Protein AF-A0A2V5Y488-F1 (afdb_monomer)

Foldseek 3Di:
DVVVVVVVVVVVVVVPPPPPPVPDPPDDPDDPDDPDPPPPDPDDPPDPPDPPDPDPDPPDPPDPPPPQVVFKDKDKEWDFQADPVCRVDRHHIDIAIDMWGDDPPRDTDDDCVRHDND

Radius of gyration: 32.33 Å; Cα contacts (8 Å, |Δi|>4): 81; chains: 1; bounding box: 72×60×57 Å

Solvent-accessible surface area (backbone atoms only — not comparable to full-atom values): 8098 Å² total; per-residue (Å²): 110,72,69,61,53,51,53,54,53,52,57,62,64,65,71,71,78,75,83,76,76,76,85,64,81,78,77,74,82,76,70,87,74,74,75,79,79,76,78,89,64,83,81,72,81,78,71,77,82,73,79,84,72,85,73,84,72,80,82,69,76,85,70,77,70,61,76,62,58,78,37,54,44,82,44,78,32,79,42,53,51,71,34,86,90,48,74,91,46,83,46,48,80,47,77,45,75,39,61,33,34,63,46,86,87,90,38,73,52,62,62,63,73,50,74,45,80,119

pLDDT: mean 77.09, std 16.02, range [43.41, 97.94]

Structure (mmCIF, N/CA/C/O backbone):
data_AF-A0A2V5Y488-F1
#
_entry.id   AF-A0A2V5Y488-F1
#
loop_
_atom_site.group_PDB
_atom_site.id
_atom_site.type_symbol
_atom_site.label_atom_id
_atom_site.label_alt_id
_atom_site.label_comp_id
_atom_site.label_asym_id
_atom_site.label_entity_id
_atom_site.label_seq_id
_atom_site.pdbx_PDB_ins_code
_atom_site.Cartn_x
_atom_site.Cartn_y
_atom_site.Cartn_z
_atom_site.occupancy
_atom_site.B_iso_or_equiv
_atom_site.auth_seq_id
_atom_site.auth_comp_id
_atom_site.auth_asym_id
_atom_site.auth_atom_id
_atom_site.pdbx_PDB_model_num
ATOM 1 N N . MET A 1 1 ? 56.221 -17.894 -32.380 1.00 59.50 1 MET A N 1
ATOM 2 C CA . MET A 1 1 ? 54.788 -17.584 -32.168 1.00 59.50 1 MET A CA 1
ATOM 3 C C . MET A 1 1 ? 54.499 -17.098 -30.743 1.00 59.50 1 MET A C 1
ATOM 5 O O . MET A 1 1 ? 54.044 -15.975 -30.607 1.00 59.50 1 MET A O 1
ATOM 9 N N . LYS A 1 2 ? 54.844 -17.842 -29.674 1.00 53.16 2 LYS A N 1
ATOM 10 C CA . LYS A 1 2 ? 54.647 -17.381 -28.274 1.00 53.16 2 LYS A CA 1
ATOM 11 C C . LYS A 1 2 ? 55.415 -16.100 -27.892 1.00 53.16 2 LYS A C 1
ATOM 13 O O . LYS A 1 2 ?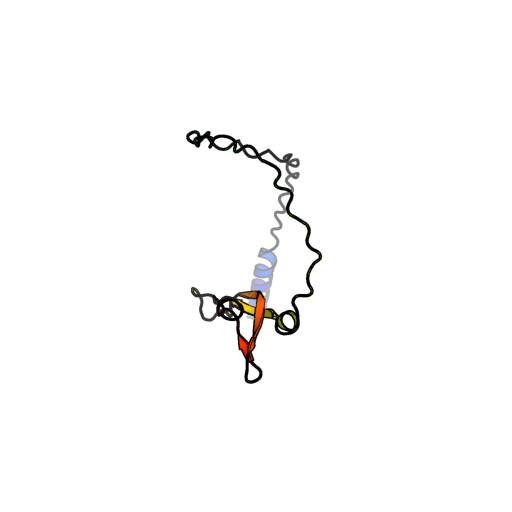 54.867 -15.247 -27.212 1.00 53.16 2 LYS A O 1
ATOM 18 N N . ARG A 1 3 ? 56.658 -15.930 -28.366 1.00 63.38 3 ARG A N 1
ATOM 19 C CA . ARG A 1 3 ? 57.483 -14.733 -28.084 1.00 63.38 3 ARG A CA 1
ATOM 20 C C . ARG A 1 3 ? 56.943 -13.457 -28.743 1.00 63.38 3 ARG A C 1
ATOM 22 O O . ARG A 1 3 ? 57.016 -12.389 -28.156 1.00 63.38 3 ARG A O 1
ATOM 29 N N . THR A 1 4 ? 56.349 -13.590 -29.926 1.00 68.88 4 THR A N 1
ATOM 30 C CA . THR A 1 4 ? 55.732 -12.488 -30.675 1.00 68.88 4 THR A CA 1
ATOM 31 C C . THR A 1 4 ? 54.446 -12.005 -29.999 1.00 68.88 4 THR A C 1
ATOM 33 O O . THR A 1 4 ? 54.214 -10.808 -29.897 1.00 68.88 4 THR A O 1
ATOM 36 N N . LEU A 1 5 ? 53.655 -12.936 -29.455 1.00 63.72 5 LEU A N 1
ATOM 37 C CA . LEU A 1 5 ? 52.435 -12.648 -28.692 1.00 63.72 5 LEU A CA 1
ATOM 38 C C . LEU A 1 5 ? 52.717 -11.907 -27.375 1.00 63.72 5 LEU A C 1
ATOM 40 O O . LEU A 1 5 ? 51.974 -11.002 -27.013 1.00 63.72 5 LEU A O 1
ATOM 44 N N . ILE A 1 6 ? 53.813 -12.245 -26.689 1.00 68.44 6 ILE A N 1
ATOM 45 C CA . ILE A 1 6 ? 54.230 -11.568 -25.450 1.00 68.44 6 ILE A CA 1
ATOM 46 C C . ILE A 1 6 ? 54.634 -10.115 -25.725 1.00 68.44 6 ILE A C 1
ATOM 48 O O . ILE A 1 6 ? 54.214 -9.223 -24.995 1.00 68.44 6 ILE A O 1
ATOM 52 N N . PHE A 1 7 ? 55.388 -9.859 -26.798 1.00 65.38 7 PHE A N 1
ATOM 53 C CA . PHE A 1 7 ? 55.781 -8.495 -27.170 1.00 65.38 7 PHE A CA 1
ATOM 54 C C . PHE A 1 7 ? 54.575 -7.610 -27.511 1.00 65.38 7 PHE A C 1
ATOM 56 O O . PHE A 1 7 ? 54.500 -6.480 -27.040 1.00 65.38 7 PHE A O 1
ATOM 63 N N . VAL A 1 8 ? 53.595 -8.137 -28.251 1.00 68.75 8 VAL A N 1
ATOM 64 C CA . VAL A 1 8 ? 52.353 -7.407 -28.567 1.00 68.75 8 VAL A CA 1
ATOM 65 C C . VAL A 1 8 ? 51.547 -7.108 -27.298 1.00 68.75 8 VAL A C 1
ATOM 67 O O . VAL A 1 8 ? 51.054 -5.996 -27.137 1.00 68.75 8 VAL A O 1
ATOM 70 N N . CYS A 1 9 ? 51.470 -8.059 -26.363 1.00 60.53 9 CYS A N 1
ATOM 71 C CA . CYS A 1 9 ? 50.750 -7.883 -25.100 1.00 60.53 9 CYS A CA 1
ATOM 72 C C . CYS A 1 9 ? 51.411 -6.829 -24.186 1.00 60.53 9 CYS A C 1
ATOM 74 O O . CYS A 1 9 ? 50.719 -6.015 -23.581 1.00 60.53 9 CYS A O 1
ATOM 76 N N . ILE 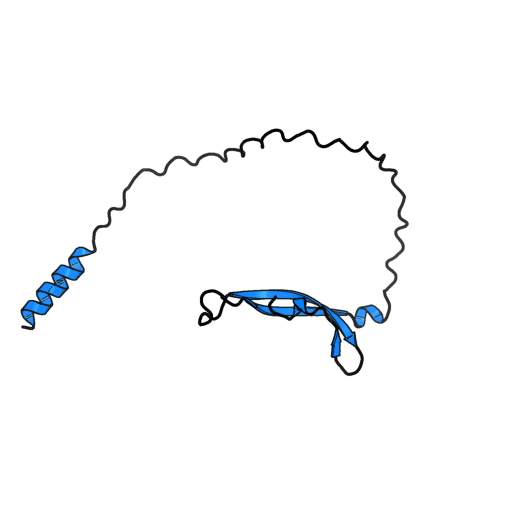A 1 10 ? 52.749 -6.786 -24.136 1.00 65.56 10 ILE A N 1
ATOM 77 C CA . ILE A 1 10 ? 53.500 -5.775 -23.370 1.00 65.56 10 ILE A CA 1
ATOM 78 C C . ILE A 1 10 ? 53.332 -4.378 -23.989 1.00 65.56 10 ILE A C 1
ATOM 80 O O . ILE A 1 10 ? 53.118 -3.413 -23.258 1.00 65.56 10 ILE A O 1
ATOM 84 N N . CYS A 1 11 ? 53.358 -4.259 -25.321 1.00 59.69 11 CYS A N 1
ATOM 85 C CA . CYS A 1 11 ? 53.128 -2.980 -26.000 1.00 59.69 11 CYS A CA 1
ATOM 86 C C . CYS A 1 11 ? 51.689 -2.460 -25.829 1.00 59.69 11 CYS A C 1
ATOM 88 O O . CYS A 1 11 ? 51.500 -1.253 -25.703 1.00 59.69 11 CYS A O 1
ATOM 90 N N . LEU A 1 12 ? 50.686 -3.346 -25.772 1.00 57.62 12 LEU A N 1
ATOM 91 C CA . LEU A 1 12 ? 49.289 -2.969 -25.510 1.00 57.62 12 LEU A CA 1
ATOM 92 C C . LEU A 1 12 ? 49.041 -2.548 -24.053 1.00 57.62 12 LEU A C 1
ATOM 94 O O . LEU A 1 12 ? 48.222 -1.667 -23.817 1.00 57.62 12 LEU A O 1
ATOM 98 N N . LEU A 1 13 ? 49.763 -3.124 -23.087 1.00 56.69 13 LEU A N 1
ATOM 99 C CA . LEU A 1 13 ? 49.649 -2.757 -21.668 1.00 56.69 13 LEU A CA 1
ATOM 100 C C . LEU A 1 13 ? 50.412 -1.469 -21.312 1.00 56.69 13 LEU A C 1
ATOM 102 O O . LEU A 1 13 ? 49.992 -0.739 -20.418 1.00 56.69 13 LEU A O 1
ATOM 106 N N . ALA A 1 14 ? 51.501 -1.152 -22.020 1.00 51.28 14 ALA A N 1
ATOM 107 C CA . ALA A 1 14 ? 52.262 0.086 -21.815 1.00 51.28 14 ALA A CA 1
ATOM 108 C C . ALA A 1 14 ? 51.588 1.336 -22.422 1.00 51.28 14 ALA A C 1
ATOM 110 O O . ALA A 1 14 ? 51.939 2.457 -22.060 1.00 51.28 14 ALA A O 1
ATOM 111 N N . GLY A 1 15 ? 50.610 1.162 -23.318 1.00 47.09 15 GLY A N 1
ATOM 112 C CA . GLY A 1 15 ? 49.903 2.260 -23.988 1.00 47.09 15 GLY A CA 1
ATOM 113 C C . GLY A 1 15 ? 48.860 2.996 -23.138 1.00 47.09 15 GLY A C 1
ATOM 114 O O . GLY A 1 15 ? 48.276 3.962 -23.619 1.00 47.09 15 GLY A O 1
ATOM 115 N N . SER A 1 16 ? 48.603 2.569 -21.896 1.00 53.09 16 SER A N 1
ATOM 116 C CA . SER A 1 16 ? 47.519 3.126 -21.065 1.00 53.09 16 SER A CA 1
ATOM 117 C C . SER A 1 16 ? 47.972 4.033 -19.920 1.00 53.09 16 SER A C 1
ATOM 119 O O . SER A 1 16 ? 47.131 4.500 -19.160 1.00 53.09 16 SER A O 1
ATOM 121 N N . MET A 1 17 ? 49.263 4.345 -19.803 1.00 58.19 17 MET A N 1
ATOM 122 C CA . MET A 1 17 ? 49.765 5.271 -18.778 1.00 58.19 17 MET A CA 1
ATOM 123 C C . MET A 1 17 ? 49.965 6.666 -19.378 1.00 58.19 17 MET A C 1
ATOM 125 O O . MET A 1 17 ? 51.082 7.150 -19.525 1.00 58.19 17 MET A O 1
ATOM 129 N N . SER A 1 18 ? 48.868 7.306 -19.778 1.00 45.00 18 SER A N 1
ATOM 130 C CA . SER A 1 18 ? 48.822 8.762 -19.952 1.00 45.00 18 SER A CA 1
ATOM 131 C C . SER A 1 18 ? 47.912 9.341 -18.882 1.00 45.00 18 SER A C 1
ATOM 133 O O . SER A 1 18 ? 46.799 9.786 -19.146 1.00 45.00 18 SER A O 1
ATOM 135 N N . ASP A 1 19 ? 48.424 9.323 -17.653 1.00 51.41 19 ASP A N 1
ATOM 136 C CA . ASP A 1 19 ? 48.038 10.266 -16.612 1.00 51.41 19 ASP A CA 1
ATOM 137 C C . ASP A 1 19 ? 48.480 11.665 -17.059 1.00 51.41 19 ASP A C 1
ATOM 139 O O . ASP A 1 19 ? 49.533 12.178 -16.685 1.00 51.41 19 ASP A O 1
ATOM 143 N N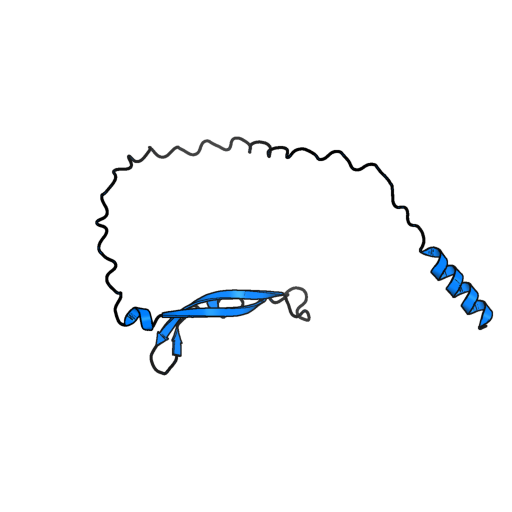 . ALA A 1 20 ? 47.665 12.304 -17.893 1.00 43.41 20 ALA A N 1
ATOM 144 C CA . ALA A 1 20 ? 47.633 13.754 -17.946 1.00 43.41 20 ALA A CA 1
ATOM 145 C C . ALA A 1 20 ? 46.668 14.226 -16.852 1.00 43.41 20 ALA A C 1
ATOM 147 O O . ALA A 1 20 ? 45.589 14.751 -17.127 1.00 43.41 20 ALA A O 1
ATOM 148 N N . GLN A 1 21 ? 47.057 14.023 -15.588 1.00 50.44 21 GLN A N 1
ATOM 149 C CA . GLN A 1 21 ? 46.526 14.820 -14.492 1.00 50.44 21 GLN A CA 1
ATOM 150 C C . GLN A 1 21 ? 46.979 16.259 -14.754 1.00 50.44 21 GLN A C 1
ATOM 152 O O . GLN A 1 21 ? 48.073 16.674 -14.371 1.00 50.44 21 GLN A O 1
ATOM 157 N N . GLN A 1 22 ? 46.147 17.002 -15.483 1.00 46.72 22 GLN A N 1
ATOM 158 C CA . GLN A 1 22 ? 46.281 18.433 -15.689 1.00 46.72 22 GLN A CA 1
ATOM 159 C C . GLN A 1 22 ? 46.229 19.091 -14.304 1.00 46.72 22 GLN A C 1
ATOM 161 O O . GLN A 1 22 ? 45.153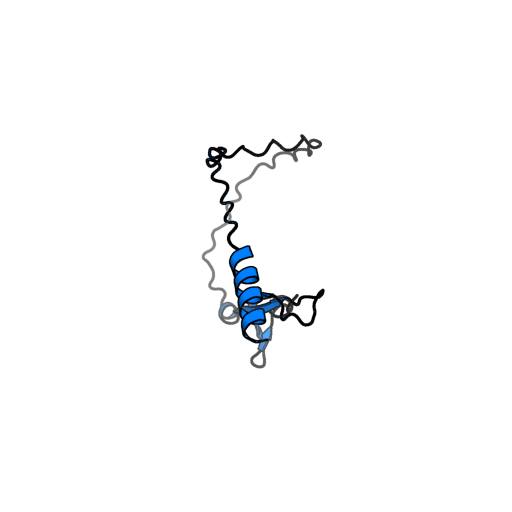 19.340 -13.764 1.00 46.72 22 GLN A O 1
ATOM 166 N N . ASN A 1 23 ? 47.392 19.338 -13.701 1.00 55.88 23 ASN A N 1
ATOM 167 C CA . ASN A 1 23 ? 47.511 20.131 -12.484 1.00 55.88 23 ASN A CA 1
ATOM 168 C C . ASN A 1 23 ? 47.264 21.603 -12.846 1.00 55.88 23 ASN A C 1
ATOM 170 O O . ASN A 1 23 ? 48.192 22.401 -12.965 1.00 55.88 23 ASN A O 1
ATOM 174 N N . ALA A 1 24 ? 46.005 21.941 -13.111 1.00 59.97 24 ALA A N 1
ATOM 175 C CA . ALA A 1 24 ? 45.542 23.314 -13.062 1.00 59.97 24 ALA A CA 1
ATOM 176 C C . ALA A 1 24 ? 45.243 23.641 -11.590 1.00 59.97 24 ALA A C 1
ATOM 178 O O . ALA A 1 24 ? 44.584 22.836 -10.925 1.00 59.97 24 ALA A O 1
ATOM 179 N N . PRO A 1 25 ? 45.699 24.788 -11.052 1.00 58.56 25 PRO A N 1
ATOM 180 C CA . PRO A 1 25 ? 45.267 25.211 -9.729 1.00 58.56 25 PRO A CA 1
ATOM 181 C C . PRO A 1 25 ? 43.739 25.298 -9.721 1.00 58.56 25 PRO A C 1
ATOM 183 O O . PRO A 1 25 ? 43.136 25.806 -10.670 1.00 58.56 25 PRO A O 1
ATOM 186 N N . ALA A 1 26 ? 43.116 24.767 -8.667 1.00 60.91 26 ALA A N 1
ATOM 187 C CA . ALA A 1 26 ? 41.672 24.827 -8.500 1.00 60.91 26 ALA A CA 1
ATOM 188 C C . ALA A 1 26 ? 41.200 26.286 -8.667 1.00 60.91 26 ALA A C 1
ATOM 190 O O . ALA A 1 26 ? 41.788 27.178 -8.045 1.00 60.91 26 ALA A O 1
ATOM 191 N N . PRO A 1 27 ? 40.172 26.564 -9.492 1.00 65.62 27 PRO A N 1
ATOM 192 C CA . PRO A 1 27 ? 39.580 27.891 -9.518 1.00 65.62 27 PRO A CA 1
ATOM 193 C C . PRO A 1 27 ? 39.094 28.227 -8.106 1.00 65.62 27 PRO A C 1
ATOM 195 O O . PRO A 1 27 ? 38.558 27.367 -7.402 1.00 65.62 27 PRO A O 1
ATOM 198 N N . SER A 1 28 ? 39.324 29.469 -7.675 1.00 72.44 28 SER A N 1
ATOM 199 C CA . SER A 1 28 ? 38.858 29.962 -6.379 1.00 72.44 28 SER A CA 1
ATOM 200 C C . SER A 1 28 ? 37.374 29.623 -6.195 1.00 72.44 28 SER A C 1
ATOM 202 O O . SER A 1 28 ? 36.622 29.717 -7.170 1.00 72.44 28 SER A O 1
ATOM 204 N N . PRO A 1 29 ? 36.924 29.234 -4.986 1.00 67.25 29 PRO A N 1
ATOM 205 C CA . PRO A 1 29 ? 35.518 28.942 -4.766 1.00 67.25 29 PRO A CA 1
ATOM 206 C C . PRO A 1 29 ? 34.700 30.177 -5.142 1.00 67.25 29 PRO A C 1
ATOM 208 O O . PRO A 1 29 ? 34.847 31.244 -4.546 1.00 67.25 29 PRO A O 1
ATOM 211 N N . ILE A 1 30 ? 33.869 30.031 -6.172 1.00 64.94 30 ILE A N 1
ATOM 212 C CA . ILE A 1 30 ? 32.866 31.023 -6.536 1.00 64.94 30 ILE A CA 1
ATOM 213 C C . ILE A 1 30 ? 31.958 31.121 -5.310 1.00 64.94 30 ILE A C 1
ATOM 215 O O . ILE A 1 30 ? 31.264 30.162 -4.972 1.00 64.94 30 ILE A O 1
ATOM 219 N N . ALA A 1 31 ? 32.014 32.250 -4.597 1.00 68.88 31 ALA A N 1
ATOM 220 C CA . ALA A 1 31 ? 31.025 32.560 -3.571 1.00 68.88 31 ALA A CA 1
ATOM 221 C C . ALA A 1 31 ? 29.631 32.339 -4.182 1.00 68.88 31 ALA A C 1
ATOM 223 O O . ALA A 1 31 ? 29.462 32.704 -5.347 1.00 68.88 31 ALA A O 1
ATOM 224 N N . PRO A 1 32 ? 28.651 31.754 -3.466 1.00 67.00 32 PRO A N 1
ATOM 225 C CA . PRO A 1 32 ? 27.329 31.509 -4.029 1.00 67.00 32 PRO A CA 1
ATOM 226 C C . PRO A 1 32 ? 26.778 32.793 -4.661 1.00 67.00 32 PRO A C 1
ATOM 228 O O . PRO A 1 32 ? 26.388 33.723 -3.956 1.00 67.00 32 PRO A O 1
ATOM 231 N N . GLN A 1 33 ? 26.793 32.875 -5.994 1.00 63.59 33 GLN A N 1
ATOM 232 C CA . GLN A 1 33 ? 26.104 33.943 -6.696 1.00 63.59 33 GLN A CA 1
ATOM 233 C C . GLN A 1 33 ? 24.621 33.685 -6.467 1.00 63.59 33 GLN A C 1
ATOM 235 O O . GLN A 1 33 ? 24.099 32.637 -6.851 1.00 63.59 33 GLN A O 1
ATOM 240 N N . ALA A 1 34 ? 23.958 34.619 -5.783 1.00 69.25 34 ALA A N 1
ATOM 241 C CA . ALA A 1 34 ? 22.511 34.604 -5.676 1.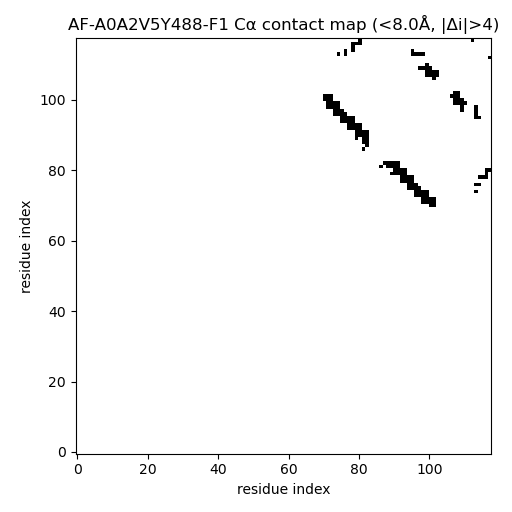00 69.25 34 ALA A CA 1
ATOM 242 C C . ALA A 1 34 ? 21.925 34.498 -7.098 1.00 69.25 34 ALA A C 1
ATOM 244 O O . ALA A 1 34 ? 22.436 35.168 -8.003 1.00 69.25 34 ALA A O 1
ATOM 245 N N . PRO A 1 35 ? 20.896 33.661 -7.322 1.00 74.00 35 PRO A N 1
ATOM 246 C CA . PRO A 1 35 ? 20.261 33.562 -8.627 1.00 74.00 35 PRO A CA 1
ATOM 247 C C . PRO A 1 35 ? 19.874 34.961 -9.127 1.00 74.00 35 PRO A C 1
ATOM 249 O O . PRO A 1 35 ? 19.405 35.772 -8.318 1.00 74.00 35 PRO A O 1
ATOM 252 N N . PRO A 1 36 ? 20.045 35.268 -10.426 1.00 72.44 36 PRO A N 1
ATOM 253 C CA . PRO A 1 36 ? 19.523 36.509 -10.973 1.00 72.44 36 PRO A CA 1
ATOM 254 C C . PRO A 1 36 ? 18.017 36.585 -10.675 1.00 72.44 36 PRO A C 1
ATOM 256 O O . PRO A 1 36 ? 17.329 35.559 -10.752 1.00 72.44 36 PRO A O 1
ATOM 259 N N . PRO A 1 37 ? 17.493 37.766 -10.303 1.00 71.56 37 PRO A N 1
ATOM 260 C CA . PRO A 1 37 ? 16.072 37.909 -10.037 1.00 71.56 37 PRO A CA 1
ATOM 261 C C . PRO A 1 37 ? 15.282 37.482 -11.284 1.00 71.56 37 PRO A C 1
ATOM 263 O O . PRO A 1 37 ? 15.683 37.818 -12.404 1.00 71.56 37 PRO A O 1
ATOM 266 N N . PRO A 1 38 ? 14.183 36.723 -11.122 1.00 74.25 38 PRO A N 1
ATOM 267 C CA . PRO A 1 38 ? 13.352 36.340 -12.252 1.00 74.25 38 PRO A CA 1
ATOM 268 C C . PRO A 1 38 ? 12.840 37.600 -12.970 1.00 74.25 38 PRO A C 1
ATOM 270 O O . PRO A 1 38 ? 12.622 38.627 -12.316 1.00 74.25 38 PRO A O 1
ATOM 273 N N . PRO A 1 39 ? 12.636 37.550 -14.300 1.00 70.31 39 PRO A N 1
ATOM 274 C CA . PRO A 1 39 ? 12.066 38.673 -15.033 1.00 70.31 39 PRO A CA 1
ATOM 275 C C . PRO A 1 39 ? 10.730 39.062 -14.400 1.00 70.31 39 PRO A C 1
ATOM 277 O O . PRO A 1 39 ? 9.939 38.192 -14.025 1.00 70.31 39 PRO A O 1
ATOM 280 N N . ALA A 1 40 ? 10.492 40.368 -14.263 1.00 68.25 40 ALA A N 1
ATOM 281 C CA . ALA A 1 40 ? 9.236 40.905 -13.761 1.00 68.25 40 ALA A CA 1
ATOM 282 C C . ALA A 1 40 ? 8.093 40.447 -14.683 1.00 68.25 40 ALA A C 1
ATOM 284 O O . ALA A 1 40 ? 7.851 41.024 -15.741 1.00 68.25 40 ALA A O 1
ATOM 285 N N . GLY A 1 41 ? 7.433 39.352 -14.305 1.00 65.62 41 GLY A N 1
ATOM 286 C CA . GLY A 1 41 ? 6.211 38.892 -14.948 1.00 65.62 41 GLY A CA 1
ATOM 287 C C . GLY A 1 41 ? 5.083 39.907 -14.742 1.00 65.62 41 GLY A C 1
ATOM 288 O O . GLY A 1 41 ? 5.180 40.760 -13.854 1.00 65.62 41 GLY A O 1
ATOM 289 N N . PRO A 1 42 ? 4.005 39.833 -15.541 1.00 70.62 42 PRO A N 1
ATOM 290 C CA . PRO A 1 42 ? 2.877 40.742 -15.402 1.00 70.62 42 PRO A CA 1
ATOM 291 C C . PRO A 1 42 ? 2.352 40.692 -13.967 1.00 70.62 42 PRO A C 1
ATOM 293 O O . PRO A 1 42 ? 2.139 39.614 -13.405 1.00 70.62 42 PRO A O 1
ATOM 296 N N . SER A 1 43 ? 2.181 41.874 -13.379 1.00 60.69 43 SER A N 1
ATOM 297 C CA . SER A 1 43 ? 1.702 42.083 -12.019 1.00 60.69 43 SER A CA 1
ATOM 298 C C . SER A 1 43 ? 0.448 41.245 -11.781 1.00 60.69 43 SER A C 1
ATOM 300 O O . SER A 1 43 ? -0.623 41.548 -12.309 1.00 60.69 43 SER A O 1
ATOM 302 N N . ARG A 1 44 ? 0.568 40.172 -10.992 1.00 58.06 44 ARG A N 1
ATOM 303 C CA . ARG A 1 44 ? -0.604 39.474 -10.461 1.00 58.06 44 ARG A CA 1
ATOM 304 C C . ARG A 1 44 ? -1.437 40.529 -9.724 1.00 58.06 44 ARG A C 1
ATOM 306 O O . ARG A 1 44 ? -0.861 41.22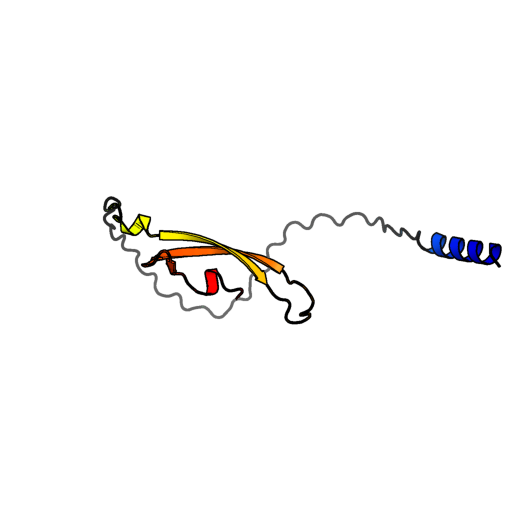7 -8.888 1.00 58.06 44 ARG A O 1
ATOM 313 N N . PRO A 1 45 ? -2.749 40.663 -9.985 1.00 57.94 45 PRO A N 1
ATOM 314 C CA . PRO A 1 45 ? -3.595 41.502 -9.154 1.00 57.94 45 PRO A CA 1
ATOM 315 C C . PRO A 1 45 ? -3.442 41.038 -7.704 1.00 57.94 45 PRO A C 1
ATOM 317 O O . PRO A 1 45 ? -3.756 39.891 -7.380 1.00 57.94 45 PRO A O 1
ATOM 320 N N . THR A 1 46 ? -2.896 41.900 -6.847 1.00 59.34 46 THR A N 1
ATOM 321 C CA . THR A 1 46 ? -2.904 41.683 -5.402 1.00 59.34 46 THR A CA 1
ATOM 322 C C . THR A 1 46 ? -4.365 41.591 -4.994 1.00 59.34 46 THR A C 1
ATOM 324 O O . THR A 1 46 ? -5.090 42.584 -5.040 1.00 59.34 46 THR A O 1
ATOM 327 N N . ALA A 1 47 ? -4.816 40.382 -4.653 1.00 67.44 47 ALA A N 1
ATOM 328 C CA . ALA A 1 47 ? -6.107 40.206 -4.011 1.00 67.44 47 ALA A CA 1
ATOM 329 C C . ALA A 1 47 ? -6.128 41.102 -2.758 1.00 67.44 47 ALA A C 1
ATOM 331 O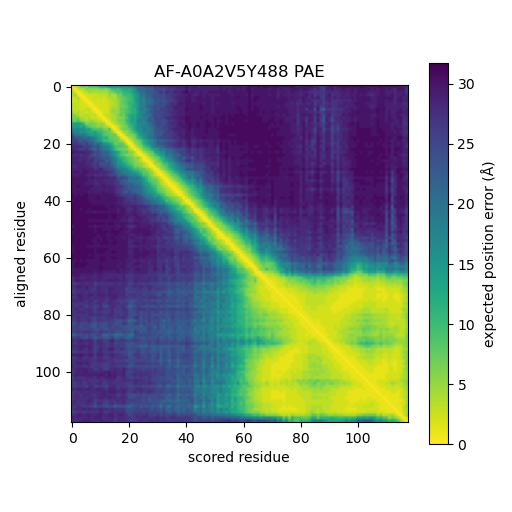 O . ALA A 1 47 ? -5.118 41.143 -2.046 1.00 67.44 47 ALA A O 1
ATOM 332 N N . PRO A 1 48 ? -7.216 41.850 -2.500 1.00 66.38 48 PRO A N 1
ATOM 333 C CA . PRO A 1 48 ? -7.294 42.724 -1.337 1.00 66.38 48 PRO A CA 1
ATOM 334 C C . PRO A 1 48 ? -6.962 41.920 -0.081 1.00 66.38 48 PRO A C 1
ATOM 336 O O . PRO A 1 48 ? -7.448 40.799 0.089 1.00 66.38 48 PRO A O 1
ATOM 339 N N . ALA A 1 49 ? -6.092 42.482 0.760 1.00 68.56 49 ALA A N 1
ATOM 340 C CA . ALA A 1 49 ? -5.669 41.867 2.006 1.00 68.56 49 ALA A CA 1
ATOM 341 C C . ALA A 1 49 ? -6.914 41.526 2.832 1.00 68.56 49 ALA A C 1
ATOM 343 O O . ALA A 1 49 ? -7.603 42.413 3.336 1.00 68.56 49 ALA A O 1
ATOM 344 N N . GLN A 1 50 ? -7.235 40.236 2.926 1.00 68.94 50 GLN A N 1
ATOM 345 C CA . GLN A 1 50 ? -8.294 39.780 3.809 1.00 68.94 50 GLN A CA 1
ATOM 346 C C . GLN A 1 50 ? -7.834 40.083 5.234 1.00 68.94 50 GLN A C 1
ATOM 348 O O . GLN A 1 50 ? -6.773 39.623 5.657 1.00 68.94 50 GLN A O 1
ATOM 353 N N . ALA A 1 51 ? -8.602 40.902 5.953 1.00 73.44 51 ALA A N 1
ATOM 354 C CA . ALA A 1 51 ? -8.361 41.146 7.364 1.00 73.44 51 ALA A CA 1
ATOM 355 C C . ALA A 1 51 ? -8.424 39.796 8.092 1.00 73.44 51 ALA A C 1
ATOM 357 O O . ALA A 1 51 ? -9.470 39.148 8.124 1.00 73.44 51 ALA A O 1
ATOM 358 N N . VAL A 1 52 ? -7.288 39.353 8.633 1.00 65.88 52 VAL A N 1
ATOM 359 C CA . VAL A 1 52 ? -7.201 38.137 9.442 1.00 65.88 52 VAL A CA 1
ATOM 360 C C . VAL A 1 52 ? -7.904 38.435 10.761 1.00 65.88 52 VAL A C 1
ATOM 362 O O . VAL A 1 52 ? -7.297 38.943 11.698 1.00 65.88 52 VAL A O 1
ATOM 365 N N . VAL A 1 53 ? -9.210 38.182 10.819 1.00 74.81 53 VAL A N 1
ATOM 366 C CA . VAL A 1 53 ? -9.957 38.185 12.077 1.00 74.81 53 VAL A CA 1
ATOM 367 C C . VAL A 1 53 ? -9.558 36.907 12.817 1.00 74.81 53 VAL A C 1
ATOM 369 O O . VAL A 1 53 ? -9.829 35.817 12.304 1.00 74.81 53 VAL A O 1
ATOM 372 N N . PRO A 1 54 ? -8.896 36.983 13.986 1.00 72.06 54 PRO A N 1
ATOM 373 C CA . PRO A 1 54 ? -8.563 35.794 14.748 1.00 72.06 54 PRO A CA 1
ATOM 374 C C . PRO A 1 54 ? -9.857 35.246 15.348 1.00 72.06 54 PRO A C 1
ATOM 376 O O . PRO A 1 54 ? -10.333 35.715 16.378 1.00 72.06 54 PRO A O 1
ATOM 379 N N . VAL A 1 55 ? -10.457 34.267 14.674 1.00 75.00 55 VAL A N 1
ATOM 380 C CA . VAL A 1 55 ? -11.542 33.468 15.241 1.00 75.00 55 VAL A CA 1
ATOM 381 C C . VAL A 1 55 ? -10.917 32.594 16.329 1.00 75.00 55 VAL A C 1
ATOM 383 O O . VAL A 1 55 ? -10.053 31.773 16.006 1.00 75.00 55 VAL A O 1
ATOM 386 N N . PRO A 1 56 ? -11.302 32.740 17.611 1.00 75.06 56 PRO A N 1
ATOM 387 C CA . PRO A 1 56 ? -10.847 31.834 18.652 1.00 75.06 56 PRO A CA 1
ATOM 388 C C . PRO A 1 56 ? -11.423 30.455 18.338 1.00 75.06 56 PRO A C 1
ATOM 390 O O . PRO A 1 56 ? -12.620 30.227 18.497 1.00 75.06 56 PRO A O 1
ATOM 393 N N . VAL A 1 57 ? -10.593 29.540 17.838 1.00 74.25 57 VAL A N 1
ATOM 394 C CA . VAL A 1 57 ? -10.985 28.138 17.686 1.00 74.25 57 VAL A CA 1
ATOM 395 C C . VAL A 1 57 ? -10.999 27.549 19.095 1.00 74.25 57 VAL A C 1
ATOM 397 O O . VAL A 1 57 ? -9.945 27.531 19.736 1.00 74.25 57 VAL A O 1
ATOM 400 N N . PRO A 1 58 ? -12.148 27.089 19.625 1.00 72.44 58 PRO A N 1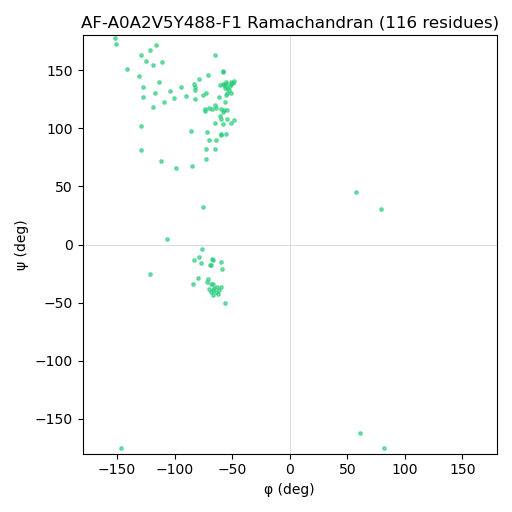
ATOM 401 C CA . PRO A 1 58 ? -12.163 26.420 20.914 1.00 72.44 58 PRO A CA 1
ATOM 402 C C . PRO A 1 58 ? -11.264 25.185 20.818 1.00 72.44 58 PRO A C 1
ATOM 404 O O . PRO A 1 58 ? -11.539 24.273 20.036 1.00 72.44 58 PRO A O 1
ATOM 407 N N . ILE A 1 59 ? -10.177 25.158 21.593 1.00 69.00 59 ILE A N 1
ATOM 408 C CA . ILE A 1 59 ? -9.325 23.975 21.736 1.00 69.00 59 ILE A CA 1
ATOM 409 C C . ILE A 1 59 ? -10.120 22.984 22.586 1.00 69.00 59 ILE A C 1
ATOM 411 O O . ILE A 1 59 ? -9.996 22.929 23.809 1.00 69.00 59 ILE A O 1
ATOM 415 N N . ALA A 1 60 ? -11.023 22.251 21.937 1.00 70.81 60 ALA A N 1
ATOM 416 C CA . ALA A 1 60 ? -11.694 21.127 22.560 1.00 70.81 60 ALA A CA 1
ATOM 417 C C . ALA A 1 60 ? -10.623 20.097 22.965 1.00 70.81 60 ALA A C 1
ATOM 419 O O . ALA A 1 60 ? -9.711 19.835 22.172 1.00 70.81 60 ALA A O 1
ATOM 420 N N . PRO A 1 61 ? -10.711 19.495 24.166 1.00 73.69 61 PRO A N 1
ATOM 421 C CA . PRO A 1 61 ? -9.849 18.379 24.528 1.00 73.69 61 PRO A CA 1
ATOM 422 C C . PRO A 1 61 ? -9.907 17.321 23.418 1.00 73.69 61 PRO A C 1
ATOM 424 O O . PRO A 1 61 ? -11.010 17.060 22.922 1.00 73.69 61 PRO A O 1
ATOM 427 N N . PRO A 1 62 ? -8.778 16.704 23.016 1.00 73.19 62 PRO A N 1
ATOM 428 C CA . PRO A 1 62 ? -8.800 15.643 22.023 1.00 73.19 62 PRO A CA 1
ATOM 429 C C . PRO A 1 62 ? -9.710 14.535 22.547 1.00 73.19 62 PRO A C 1
ATOM 431 O O . PRO A 1 62 ? -9.359 13.802 23.474 1.00 73.19 62 PRO A O 1
ATOM 434 N N . LYS A 1 63 ? -10.923 14.443 22.000 1.00 74.31 63 LYS A N 1
ATOM 435 C CA . LYS A 1 63 ? -11.829 13.351 22.326 1.00 74.31 63 LYS A CA 1
ATOM 436 C C . LYS A 1 63 ? -11.108 12.078 21.878 1.00 74.31 63 LYS A C 1
ATOM 438 O O . LYS A 1 63 ? -10.676 12.028 20.728 1.00 74.31 63 LYS A O 1
ATOM 443 N N . PRO A 1 64 ? -10.938 11.054 22.729 1.00 71.69 64 PRO A N 1
ATOM 444 C CA . PRO A 1 64 ? -10.382 9.794 22.256 1.00 71.69 64 PRO A CA 1
ATOM 445 C C . PRO A 1 64 ? -11.275 9.303 21.108 1.00 71.69 64 PRO A C 1
ATOM 447 O O . PRO A 1 64 ? -12.484 9.164 21.310 1.00 71.69 64 PRO A O 1
ATOM 450 N N . ASN A 1 65 ? -10.730 9.073 19.901 1.00 67.69 65 ASN A N 1
ATOM 451 C CA . ASN A 1 65 ? -11.550 8.760 18.713 1.00 67.69 65 ASN A CA 1
ATOM 452 C C . ASN A 1 65 ? -12.086 7.306 18.731 1.00 67.69 65 ASN A C 1
ATOM 454 O O . ASN A 1 65 ? -12.266 6.677 17.689 1.00 67.69 65 ASN A O 1
ATOM 458 N N . GLY A 1 66 ? -12.358 6.775 19.927 1.00 78.38 66 GLY A N 1
ATOM 459 C CA . GLY A 1 66 ? -13.051 5.520 20.168 1.00 78.38 66 GLY A CA 1
ATOM 460 C C . GLY A 1 66 ? -12.360 4.282 19.581 1.00 78.38 66 GLY A C 1
ATOM 461 O O . GLY A 1 66 ? -11.176 4.308 19.237 1.00 78.38 66 GLY A O 1
ATOM 462 N N . PRO A 1 67 ? -13.107 3.173 19.442 1.00 81.75 67 PRO A N 1
ATOM 463 C CA . PRO A 1 67 ? -12.622 1.928 18.840 1.00 81.75 67 PRO A CA 1
ATOM 464 C C . PRO A 1 67 ? -12.125 2.081 17.394 1.00 81.75 67 PRO A C 1
ATOM 466 O O . PRO A 1 67 ? -11.334 1.264 16.933 1.00 81.75 67 PRO A O 1
ATOM 469 N N . VAL A 1 68 ? -12.548 3.138 16.690 1.00 84.88 68 VAL A N 1
ATOM 470 C CA . VAL A 1 68 ? -12.210 3.390 15.281 1.00 84.88 68 VAL A CA 1
ATOM 471 C C . VAL A 1 68 ? -10.709 3.596 15.088 1.00 84.88 68 VAL A C 1
ATOM 473 O O . VAL A 1 68 ? -10.155 3.092 14.115 1.00 84.88 68 VAL A O 1
ATOM 476 N N . GLN A 1 69 ? -10.009 4.241 16.029 1.00 86.75 69 GLN A N 1
ATOM 477 C CA . GLN A 1 69 ? -8.553 4.432 15.910 1.00 86.75 69 GLN A CA 1
ATOM 478 C C . GLN A 1 69 ? -7.799 3.105 15.832 1.00 86.75 69 GLN A C 1
ATOM 480 O O . GLN A 1 69 ? -6.830 2.995 15.091 1.00 86.75 69 GLN A O 1
ATOM 485 N N . LYS A 1 70 ? -8.268 2.086 16.564 1.00 89.75 70 LYS A N 1
ATOM 486 C CA . LYS A 1 70 ? -7.644 0.755 16.587 1.00 89.75 70 LYS A CA 1
ATOM 487 C C . LYS A 1 70 ? -7.800 0.006 15.262 1.00 89.75 70 LYS A C 1
ATOM 489 O O . LYS A 1 70 ? -7.088 -0.962 15.033 1.00 89.75 70 LYS A O 1
ATOM 494 N N . SER A 1 71 ? -8.734 0.437 14.411 1.00 93.38 71 SER A N 1
ATOM 495 C CA . SER A 1 71 ? -8.946 -0.137 13.080 1.00 93.38 71 SER A CA 1
ATOM 496 C C . SER A 1 71 ? -7.995 0.427 12.021 1.00 93.38 71 SER A C 1
ATOM 498 O O . SER A 1 71 ? -7.900 -0.155 10.944 1.00 93.38 71 SER A O 1
ATOM 500 N N . LEU A 1 72 ? -7.290 1.528 12.310 1.00 94.44 72 LEU A N 1
ATOM 501 C CA . LEU A 1 72 ? -6.370 2.176 11.378 1.00 94.44 72 LEU A CA 1
ATOM 502 C C . LEU A 1 72 ? -5.000 1.503 11.404 1.00 94.44 72 LEU A C 1
ATOM 504 O O . LEU A 1 72 ? -4.456 1.203 12.466 1.00 94.44 72 LEU A O 1
ATOM 508 N N . VAL A 1 73 ? -4.413 1.326 10.225 1.00 96.38 73 VAL A N 1
ATOM 509 C CA . VAL A 1 73 ? -3.088 0.727 10.062 1.00 96.38 73 VAL A CA 1
ATOM 510 C C . VAL A 1 73 ? -2.208 1.584 9.158 1.00 96.38 73 VAL A C 1
ATOM 512 O O . VAL A 1 73 ? -2.675 2.188 8.190 1.00 96.38 73 VAL A O 1
ATOM 515 N N . ARG A 1 74 ? -0.908 1.614 9.465 1.00 97.06 74 ARG A N 1
ATOM 516 C CA . ARG A 1 74 ? 0.123 2.166 8.581 1.00 97.06 74 ARG A CA 1
ATOM 517 C C . ARG A 1 74 ? 0.650 1.055 7.682 1.00 97.06 74 ARG A C 1
ATOM 519 O O . ARG A 1 74 ? 1.099 0.022 8.171 1.00 97.06 74 ARG A O 1
ATOM 526 N N . ILE A 1 75 ? 0.658 1.305 6.382 1.00 97.19 75 ILE A N 1
ATOM 527 C CA . ILE A 1 75 ? 1.164 0.388 5.363 1.00 97.19 75 ILE A CA 1
ATOM 528 C C . ILE A 1 75 ? 2.532 0.897 4.910 1.00 97.19 75 ILE A C 1
ATOM 530 O O . ILE A 1 75 ? 2.695 2.086 4.643 1.00 97.19 75 ILE A O 1
ATOM 534 N N . THR A 1 76 ? 3.520 0.005 4.847 1.00 96.69 76 THR A N 1
ATOM 535 C CA . THR A 1 76 ? 4.827 0.276 4.230 1.00 96.69 76 THR A CA 1
ATOM 536 C C . THR A 1 76 ? 4.993 -0.697 3.074 1.00 96.69 76 THR A C 1
ATOM 538 O O . THR A 1 76 ? 4.977 -1.905 3.296 1.00 96.69 76 THR A O 1
ATOM 541 N N . ALA A 1 77 ? 5.119 -0.174 1.859 1.00 95.00 77 ALA A N 1
ATOM 542 C CA . ALA A 1 77 ? 5.229 -0.964 0.640 1.00 95.00 77 ALA A CA 1
ATOM 543 C C . ALA A 1 77 ? 6.613 -0.772 0.020 1.00 95.00 77 ALA A C 1
ATOM 545 O O . ALA A 1 77 ? 7.135 0.341 0.000 1.00 95.00 77 ALA A O 1
ATOM 546 N N . THR A 1 78 ? 7.200 -1.851 -0.486 1.00 94.75 78 THR A N 1
ATOM 547 C CA . THR A 1 78 ? 8.402 -1.803 -1.325 1.00 94.75 78 THR A CA 1
ATOM 548 C C . THR A 1 78 ? 7.967 -2.164 -2.738 1.00 94.75 78 THR A C 1
ATOM 550 O O . THR A 1 78 ? 7.385 -3.230 -2.934 1.00 94.75 78 THR A O 1
ATOM 553 N N . SER A 1 79 ? 8.219 -1.281 -3.697 1.00 93.25 79 SER A N 1
ATOM 554 C CA . SER A 1 79 ? 7.866 -1.448 -5.108 1.00 93.25 79 SER A CA 1
ATOM 555 C C . SER A 1 79 ? 9.116 -1.383 -5.983 1.00 93.25 79 SER A C 1
ATOM 557 O O . SER A 1 79 ? 10.197 -1.019 -5.516 1.00 93.25 79 SER A O 1
ATOM 559 N N . VAL A 1 80 ? 8.982 -1.773 -7.248 1.00 93.31 80 VAL A N 1
ATOM 560 C CA . VAL A 1 80 ? 10.077 -1.759 -8.221 1.00 93.31 80 VAL A CA 1
ATOM 561 C C . VAL A 1 80 ? 9.612 -1.041 -9.478 1.00 93.31 80 VAL A C 1
ATOM 563 O O . VAL A 1 80 ? 8.902 -1.637 -10.277 1.00 93.31 80 VAL A O 1
ATOM 566 N N . GLU A 1 81 ? 10.011 0.213 -9.656 1.00 91.69 81 GLU A N 1
ATOM 567 C CA . GLU A 1 81 ? 9.631 1.036 -10.807 1.00 91.69 81 GLU A CA 1
ATOM 568 C C . GLU A 1 81 ? 10.195 0.426 -12.102 1.00 91.69 81 GLU A C 1
ATOM 570 O O . GLU A 1 81 ? 11.422 0.317 -12.222 1.00 91.69 81 GLU A O 1
ATOM 575 N N . PRO A 1 82 ? 9.354 -0.002 -13.059 1.00 91.19 82 PRO A N 1
ATOM 576 C CA . PRO A 1 82 ? 9.798 -0.754 -14.221 1.00 91.19 82 PRO A CA 1
ATOM 577 C C . PRO A 1 82 ? 10.425 0.168 -15.272 1.00 91.19 82 PRO A C 1
ATOM 579 O O . PRO A 1 82 ? 9.955 1.275 -15.531 1.00 91.19 82 PRO A O 1
ATOM 582 N N . ASP A 1 83 ? 11.476 -0.311 -15.938 1.00 92.56 83 ASP A N 1
ATOM 583 C CA . ASP A 1 83 ? 12.081 0.406 -17.060 1.00 92.56 83 ASP A CA 1
ATOM 584 C C . ASP A 1 83 ? 11.344 0.071 -18.363 1.00 92.56 83 ASP A C 1
ATOM 586 O O . ASP A 1 83 ? 11.598 -0.944 -19.014 1.00 92.56 83 ASP A O 1
ATOM 590 N N . TYR A 1 84 ? 10.424 0.946 -18.770 1.00 93.06 84 TYR A N 1
ATOM 591 C CA . TYR A 1 84 ? 9.656 0.756 -20.003 1.00 93.06 84 TYR A CA 1
ATOM 592 C C . TYR A 1 84 ? 10.496 0.872 -21.286 1.00 93.06 84 TYR A C 1
ATOM 594 O O . TYR A 1 84 ? 10.045 0.428 -22.343 1.00 93.06 84 TYR A O 1
ATOM 602 N N . LYS A 1 85 ? 11.699 1.462 -21.233 1.00 95.94 85 LYS A N 1
ATOM 603 C CA . LYS A 1 85 ? 12.592 1.555 -22.402 1.00 95.94 85 LYS A CA 1
ATOM 604 C C . LYS A 1 85 ? 13.424 0.289 -22.577 1.00 95.94 85 LYS A C 1
ATOM 606 O O . LYS A 1 85 ? 13.705 -0.097 -23.711 1.00 95.94 85 LYS A O 1
ATOM 611 N N . ALA A 1 86 ? 13.809 -0.342 -21.473 1.00 97.06 86 ALA A N 1
ATOM 612 C CA . ALA A 1 86 ? 14.565 -1.587 -21.447 1.00 97.06 86 ALA A CA 1
ATOM 613 C C . ALA A 1 86 ? 13.870 -2.600 -20.516 1.00 97.06 86 ALA A C 1
ATOM 615 O O . ALA A 1 86 ? 14.302 -2.777 -19.381 1.00 97.06 86 ALA A O 1
ATOM 616 N N . PRO A 1 87 ? 12.821 -3.310 -20.977 1.00 94.62 87 PRO A N 1
ATOM 617 C CA . PRO A 1 87 ? 11.963 -4.141 -20.119 1.00 94.62 87 PRO A CA 1
ATOM 618 C C . PRO A 1 87 ? 12.655 -5.381 -19.532 1.00 94.62 87 PRO A C 1
ATOM 620 O O . PRO A 1 87 ? 12.117 -6.033 -18.644 1.00 94.62 87 PRO A O 1
ATOM 623 N N . TRP A 1 88 ? 13.842 -5.729 -20.034 1.00 95.69 88 TRP A N 1
ATOM 624 C CA . TRP A 1 88 ? 14.706 -6.757 -19.446 1.00 95.69 88 TRP A CA 1
ATOM 625 C C . TRP A 1 88 ? 15.490 -6.253 -18.226 1.00 95.69 88 TRP A C 1
ATOM 627 O O . TRP A 1 88 ? 16.130 -7.049 -17.541 1.00 95.69 88 TRP A O 1
ATOM 637 N N . ASN A 1 89 ? 15.484 -4.944 -17.969 1.00 95.56 89 ASN A N 1
ATOM 638 C CA . ASN A 1 89 ? 16.071 -4.350 -16.781 1.00 95.56 89 ASN A CA 1
ATOM 639 C C . ASN A 1 89 ? 15.081 -4.454 -15.615 1.00 95.56 89 ASN A C 1
ATOM 641 O O . ASN A 1 89 ? 13.898 -4.151 -15.756 1.00 95.56 89 ASN A O 1
ATOM 645 N N . SER A 1 90 ? 15.578 -4.841 -14.443 1.00 88.25 90 SER A N 1
ATOM 646 C CA . SER A 1 90 ? 14.748 -5.070 -13.259 1.00 88.25 90 SER A CA 1
ATOM 647 C C . SER A 1 90 ? 14.094 -3.803 -12.706 1.00 88.25 90 SER A C 1
ATOM 649 O O . SER A 1 90 ? 13.200 -3.930 -11.882 1.00 88.25 90 SER A O 1
ATOM 651 N N . GLY A 1 91 ? 14.508 -2.605 -13.133 1.00 91.94 91 GLY A N 1
ATOM 652 C CA . GLY A 1 91 ? 13.942 -1.345 -12.652 1.00 91.94 91 GLY A CA 1
ATOM 653 C C . GLY A 1 91 ? 14.519 -0.865 -11.313 1.00 91.94 91 GLY A C 1
ATOM 654 O O . GLY A 1 91 ? 15.479 -1.432 -10.783 1.00 91.94 91 GLY A O 1
ATOM 655 N N . GLY A 1 92 ? 13.963 0.222 -10.774 1.00 92.00 92 GLY A N 1
ATOM 656 C CA . GLY A 1 92 ? 14.437 0.863 -9.541 1.00 92.00 92 GLY A CA 1
ATOM 657 C C . GLY A 1 92 ? 13.602 0.495 -8.312 1.00 92.00 92 GLY A C 1
ATOM 658 O O . GLY A 1 92 ? 12.398 0.716 -8.300 1.00 92.00 92 GLY A O 1
ATOM 659 N N . ILE A 1 93 ? 14.223 0.003 -7.235 1.00 93.31 93 ILE A N 1
ATOM 660 C CA . ILE A 1 93 ? 13.509 -0.311 -5.981 1.00 93.31 93 ILE A CA 1
ATOM 661 C C . ILE A 1 93 ? 13.171 0.975 -5.226 1.00 93.31 93 ILE A C 1
ATOM 663 O O . ILE A 1 93 ? 14.065 1.768 -4.936 1.00 93.31 93 ILE A O 1
ATOM 667 N N . GLN A 1 94 ? 11.907 1.144 -4.842 1.00 92.75 94 GLN A N 1
ATOM 668 C CA . GLN A 1 94 ? 11.406 2.281 -4.069 1.00 92.75 94 GLN A CA 1
ATOM 669 C C . GLN A 1 94 ? 10.592 1.812 -2.857 1.00 92.75 94 GLN A C 1
ATOM 671 O O . GLN A 1 94 ? 10.166 0.658 -2.767 1.00 92.75 94 GLN A O 1
ATOM 676 N N . ARG A 1 95 ? 10.380 2.714 -1.892 1.00 94.12 95 ARG A N 1
ATOM 677 C CA . ARG A 1 95 ? 9.552 2.455 -0.707 1.00 94.12 95 ARG A CA 1
ATOM 678 C C . ARG A 1 95 ? 8.498 3.544 -0.538 1.00 94.12 95 ARG A C 1
ATOM 680 O O . ARG A 1 95 ? 8.836 4.719 -0.446 1.00 94.12 95 ARG A O 1
ATOM 687 N N . GLY A 1 96 ? 7.241 3.128 -0.417 1.00 93.00 96 GLY A N 1
ATOM 688 C CA . GLY A 1 96 ? 6.087 3.980 -0.150 1.00 93.00 96 GLY A CA 1
ATOM 689 C C . GLY A 1 96 ? 5.496 3.751 1.242 1.00 93.00 96 GLY A C 1
ATOM 690 O O . GLY A 1 96 ? 5.666 2.694 1.858 1.00 93.00 96 GLY A O 1
ATOM 691 N N . VAL A 1 97 ? 4.783 4.759 1.743 1.00 96.56 97 VAL A N 1
ATOM 692 C CA . VAL A 1 97 ? 4.011 4.686 2.989 1.00 96.56 97 VAL A CA 1
ATOM 693 C C . VAL A 1 97 ? 2.589 5.147 2.706 1.00 96.56 97 VAL A C 1
ATOM 695 O O . VAL A 1 97 ? 2.389 6.173 2.063 1.00 96.56 97 VAL A O 1
ATOM 698 N N . GLY A 1 98 ? 1.610 4.419 3.232 1.00 95.88 98 GLY A N 1
ATOM 699 C CA . GLY A 1 98 ? 0.202 4.783 3.139 1.00 95.88 98 GLY A CA 1
ATOM 700 C C . GLY A 1 98 ? -0.589 4.367 4.370 1.00 95.88 98 GLY A C 1
ATOM 701 O O . GLY A 1 98 ? -0.044 3.866 5.357 1.00 95.88 98 GLY A O 1
ATOM 702 N N . ALA A 1 99 ? -1.894 4.585 4.303 1.00 97.06 99 ALA A N 1
ATOM 703 C CA . ALA A 1 99 ? -2.830 4.225 5.355 1.00 97.06 99 ALA A CA 1
ATOM 704 C C . ALA A 1 99 ? -3.853 3.211 4.840 1.00 97.06 99 ALA A C 1
ATOM 706 O O . ALA A 1 99 ? -4.157 3.150 3.646 1.00 97.06 99 ALA A O 1
ATOM 707 N N . GLY A 1 100 ? -4.404 2.434 5.759 1.00 96.94 100 GLY A N 1
ATOM 708 C CA . GLY A 1 100 ? -5.546 1.570 5.504 1.00 96.94 100 GLY A CA 1
ATOM 709 C C . GLY A 1 100 ? -6.352 1.359 6.774 1.00 96.94 100 GLY A C 1
ATOM 710 O O . GLY A 1 100 ? -5.986 1.847 7.847 1.00 96.94 100 GLY A O 1
ATOM 711 N N . PHE A 1 101 ? -7.444 0.616 6.655 1.00 97.25 101 PHE A N 1
ATOM 712 C CA . PHE A 1 101 ? -8.252 0.232 7.805 1.00 97.25 101 PHE A CA 1
ATOM 713 C C . PHE A 1 101 ? -8.783 -1.193 7.687 1.00 97.25 101 PHE A C 1
ATOM 715 O O . PHE A 1 101 ? -8.980 -1.713 6.586 1.00 97.25 101 PHE A O 1
ATOM 722 N N . VAL A 1 102 ? -8.985 -1.834 8.836 1.00 96.31 102 VAL A N 1
ATOM 723 C CA . VAL A 1 102 ? -9.466 -3.216 8.924 1.00 96.31 102 VAL A CA 1
ATOM 724 C C . VAL A 1 102 ? -10.948 -3.284 8.551 1.00 96.31 102 VAL A C 1
ATOM 726 O O . VAL A 1 102 ? -11.772 -2.545 9.087 1.00 96.31 102 VAL A O 1
ATOM 729 N N . ILE A 1 103 ? -11.287 -4.208 7.656 1.00 96.00 103 ILE A N 1
ATOM 730 C CA . ILE A 1 103 ? -12.656 -4.555 7.263 1.00 96.00 103 ILE A CA 1
ATOM 731 C C . ILE A 1 103 ? -12.962 -6.011 7.645 1.00 96.00 103 ILE A C 1
ATOM 733 O O . ILE A 1 103 ? -12.085 -6.776 8.055 1.00 96.00 103 ILE A O 1
ATOM 737 N N . SER A 1 104 ? -14.225 -6.415 7.501 1.00 96.75 104 SER A N 1
ATOM 738 C CA . SER A 1 104 ? -14.657 -7.778 7.812 1.00 96.75 104 SER A CA 1
ATOM 739 C C . SER A 1 104 ? -13.892 -8.840 7.008 1.00 96.75 104 SER A C 1
ATOM 741 O O . SER A 1 104 ? -13.481 -8.628 5.859 1.00 96.75 104 SER A O 1
ATOM 743 N N . GLY A 1 105 ? -13.724 -10.015 7.622 1.00 97.19 105 GLY A N 1
ATOM 744 C CA . GLY A 1 105 ? -13.032 -11.150 7.008 1.00 97.19 105 GLY A CA 1
ATOM 745 C C . GLY A 1 105 ? -11.505 -11.059 7.056 1.00 97.19 105 GLY A C 1
ATOM 746 O O . GLY A 1 105 ? -10.860 -11.568 6.150 1.00 97.19 105 GLY A O 1
ATOM 747 N N . ASN A 1 106 ? -10.937 -10.413 8.083 1.00 95.94 106 ASN A N 1
ATOM 748 C CA . ASN A 1 106 ? -9.486 -10.305 8.298 1.00 95.94 106 ASN A CA 1
ATOM 749 C C . ASN A 1 106 ? -8.743 -9.652 7.112 1.00 95.94 106 ASN A C 1
ATOM 751 O O . ASN A 1 106 ? -7.716 -10.147 6.648 1.00 95.94 106 ASN A O 1
ATOM 755 N N . ARG A 1 107 ? -9.296 -8.548 6.594 1.00 97.44 107 ARG A N 1
ATOM 756 C CA . ARG A 1 107 ? -8.775 -7.809 5.432 1.00 97.44 107 ARG A CA 1
ATOM 757 C C . ARG A 1 107 ? -8.535 -6.344 5.776 1.00 97.44 107 ARG A C 1
ATOM 759 O O . ARG A 1 107 ? -9.150 -5.812 6.695 1.00 97.44 107 ARG A O 1
ATOM 766 N N . ILE A 1 108 ? -7.676 -5.690 4.998 1.00 97.81 108 ILE A N 1
ATOM 767 C CA . ILE A 1 108 ? -7.394 -4.253 5.086 1.00 97.81 108 ILE A CA 1
ATOM 768 C C . ILE A 1 108 ? -7.810 -3.601 3.767 1.00 97.81 108 ILE A C 1
ATOM 770 O O . ILE A 1 108 ? -7.425 -4.082 2.702 1.00 97.81 108 ILE A O 1
ATOM 774 N N . LEU A 1 109 ? -8.576 -2.511 3.836 1.00 97.94 109 LEU A N 1
ATOM 775 C CA . LEU A 1 109 ? -8.873 -1.662 2.682 1.00 97.94 109 LEU A CA 1
ATOM 776 C C . LEU A 1 109 ? -7.873 -0.498 2.619 1.00 97.94 109 LEU A C 1
ATOM 778 O O . LEU A 1 109 ? -7.588 0.137 3.636 1.00 97.94 109 LEU A O 1
ATOM 782 N N . THR A 1 110 ? -7.350 -0.215 1.426 1.00 97.94 110 THR A N 1
ATOM 783 C CA . THR A 1 110 ? -6.437 0.904 1.145 1.00 97.94 110 THR A CA 1
ATOM 784 C C . THR A 1 110 ? -6.601 1.375 -0.303 1.00 97.94 110 THR A C 1
ATOM 786 O O . THR A 1 110 ? -7.307 0.745 -1.092 1.00 97.94 110 THR A O 1
ATOM 789 N N . ASN A 1 111 ? -5.951 2.481 -0.657 1.00 96.50 111 ASN A N 1
ATOM 790 C CA . ASN A 1 111 ? -5.884 2.941 -2.038 1.00 96.50 111 ASN A CA 1
ATOM 791 C C . ASN A 1 111 ? -4.977 2.020 -2.862 1.00 96.50 111 ASN A C 1
ATOM 793 O O . ASN A 1 111 ? -3.944 1.571 -2.372 1.00 96.50 111 ASN A O 1
ATOM 797 N N . ALA A 1 112 ? -5.309 1.816 -4.139 1.00 95.12 112 ALA A N 1
ATOM 798 C CA . ALA A 1 112 ? -4.498 0.992 -5.035 1.00 95.12 112 ALA A CA 1
ATOM 799 C C . ALA A 1 112 ? -3.046 1.488 -5.104 1.00 95.12 112 ALA A C 1
ATOM 801 O O . ALA A 1 112 ? -2.141 0.720 -4.807 1.00 95.12 112 ALA A O 1
ATOM 802 N N . HIS A 1 113 ? -2.832 2.786 -5.339 1.00 93.81 113 HIS A N 1
ATOM 803 C CA . HIS A 1 113 ? -1.497 3.388 -5.481 1.00 93.81 113 HIS A CA 1
ATOM 804 C C . HIS A 1 113 ? -0.577 3.228 -4.260 1.00 93.81 113 HIS A C 1
ATOM 806 O O . HIS A 1 113 ? 0.616 3.481 -4.356 1.00 93.81 113 HIS A O 1
ATOM 812 N N . VAL A 1 114 ? -1.106 2.856 -3.087 1.00 95.44 114 VAL A N 1
ATOM 813 C CA . VAL A 1 114 ? -0.268 2.592 -1.905 1.00 95.44 114 VAL A CA 1
ATOM 814 C C . VAL A 1 114 ? 0.532 1.301 -2.090 1.00 95.44 114 VAL A C 1
ATOM 816 O O .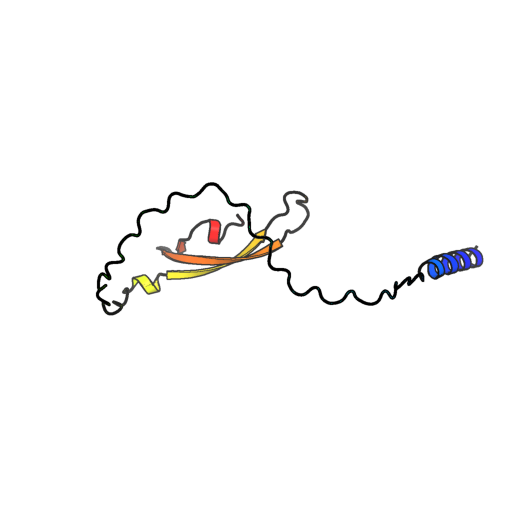 VAL A 1 114 ? 1.618 1.168 -1.529 1.00 95.44 114 VAL A O 1
ATOM 819 N N . VAL A 1 115 ? -0.011 0.349 -2.854 1.00 93.50 115 VAL A N 1
ATOM 820 C CA . VAL A 1 115 ? 0.556 -0.991 -3.057 1.00 93.50 115 VAL A CA 1
ATOM 821 C C . VAL A 1 115 ? 0.851 -1.307 -4.523 1.00 93.50 115 VAL A C 1
ATOM 823 O O . VAL A 1 115 ? 1.724 -2.127 -4.793 1.00 93.50 115 VAL A O 1
ATOM 826 N N . SER A 1 116 ? 0.156 -0.677 -5.473 1.00 85.12 116 SER A N 1
ATOM 827 C CA . SER A 1 116 ? 0.431 -0.823 -6.896 1.00 85.12 116 SER A CA 1
ATOM 828 C C . SER A 1 116 ? 1.576 0.094 -7.298 1.00 85.12 116 SER A C 1
ATOM 830 O O . SER A 1 116 ? 1.524 1.302 -7.087 1.00 85.12 116 SER A O 1
ATOM 832 N N . ASN A 1 117 ? 2.587 -0.510 -7.907 1.00 67.75 117 ASN A N 1
ATOM 833 C CA . ASN A 1 117 ? 3.656 0.149 -8.641 1.00 67.75 117 ASN A CA 1
ATOM 834 C C . ASN A 1 117 ? 3.042 1.048 -9.732 1.00 67.75 117 ASN A C 1
ATOM 836 O O . ASN A 1 117 ? 2.604 0.525 -10.756 1.00 67.75 117 ASN A O 1
ATOM 840 N N . SER A 1 118 ? 2.864 2.339 -9.438 1.00 56.31 118 SER A N 1
ATOM 841 C CA . SER A 1 118 ? 2.144 3.305 -10.281 1.00 56.31 118 SER A CA 1
ATOM 842 C C . SER A 1 118 ? 3.043 4.478 -10.609 1.00 56.31 118 SER A C 1
ATOM 844 O O . SER A 1 118 ? 3.703 4.945 -9.653 1.00 56.31 118 SER A O 1
#

Sequence (118 aa):
MKRTLIFVCICLLAGSMSDAQQNAPAPSPIAPQAPPPPPAGPSRPTAPAQAVVPVPVPIAPPKPNGPVQKSLVRITATSVEPDYKAPWNSGGIQRGVGAGFVISGNRILTNAHVVSNS

Mean predicted aligned error: 19.66 Å

Secondary structure (DSSP, 8-state):
-HHHHHHHHHHHHHTT-------PPPPP----PPPPPPP--------------------------GGGGGGEEEEEEEEEE--SSSTTS--EEEEEEEEEEEETTTEEEE-HHHHS--